Protein AF-A0A5S9M6J1-F1 (afdb_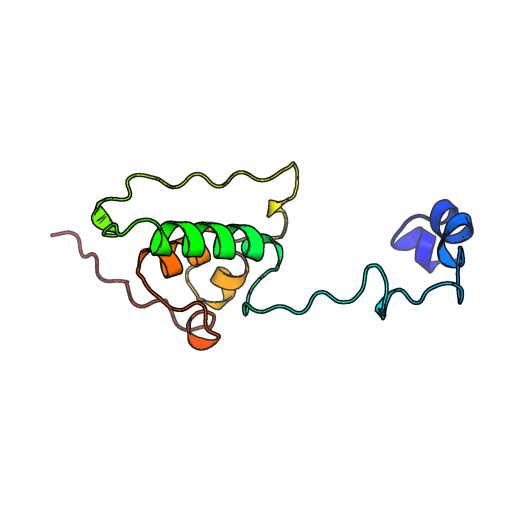monomer_lite)

Organism: Bacillus safensis (NCBI:txid561879)

Sequence (125 aa):
MVFFSLYGDLELAESRLLEGYGSTWRIVSPGLWFKVYPFCSAAHHAADAIQSLTKERAFLPEQVKQIDVIFPPGGDAALIEQTPLTGEEGRFSVEYVIALAVFGQTLTLDAFTKKKPFHQTCGHG

InterPro domains:
  IPR005656 MmgE/PrpD [PTHR16943] (9-115)
  IPR036148 MmgE/PrpD superfamily [SSF103378] (10-114)
  IPR042183 MmgE/PrpD superfamily, domain 1 [G3DSA:1.10.4100.10] (7-36)
  IPR042188 MmgE/PrpD superfamily, domain 2 [G3DSA:3.30.1330.120] (37-115)
  IPR045337 MmgE/PrpD, C-terminal [PF19305] (37-116)

Structure (mmCIF, N/CA/C/O backbone):
data_AF-A0A5S9M6J1-F1
#
_entry.id   AF-A0A5S9M6J1-F1
#
loop_
_atom_site.group_PDB
_atom_site.id
_atom_site.type_symbol
_atom_site.label_atom_id
_atom_site.label_alt_id
_atom_site.label_comp_id
_atom_site.label_asym_id
_atom_site.label_entity_id
_atom_site.label_seq_id
_atom_site.pdbx_PDB_ins_code
_atom_site.Cartn_x
_atom_site.Cartn_y
_atom_site.Cartn_z
_atom_site.occupancy
_atom_site.B_iso_or_equiv
_atom_site.auth_seq_id
_atom_site.auth_comp_id
_atom_site.auth_asym_id
_atom_site.auth_atom_id
_atom_site.pdbx_PDB_model_num
ATOM 1 N N . MET A 1 1 ? 29.511 4.102 -18.677 1.00 59.38 1 MET A N 1
ATOM 2 C CA . MET A 1 1 ? 28.102 3.961 -18.261 1.00 59.38 1 MET A CA 1
ATOM 3 C C . MET A 1 1 ? 28.105 3.716 -16.753 1.00 59.38 1 MET A C 1
ATOM 5 O O . MET A 1 1 ? 28.514 2.643 -16.359 1.00 59.38 1 MET A O 1
ATOM 9 N N . VAL A 1 2 ? 27.842 4.726 -15.908 1.00 86.69 2 VAL A N 1
ATOM 10 C CA . VAL A 1 2 ? 28.118 4.634 -14.444 1.00 86.69 2 VAL A CA 1
ATOM 11 C C . VAL A 1 2 ? 26.851 4.420 -13.607 1.00 86.69 2 VAL A C 1
ATOM 13 O O . VAL A 1 2 ? 26.903 3.779 -12.566 1.00 86.69 2 VAL A O 1
ATOM 16 N N . PHE A 1 3 ? 25.699 4.916 -14.066 1.00 96.06 3 PHE A N 1
ATOM 17 C CA . PHE A 1 3 ? 24.460 4.904 -13.282 1.00 96.06 3 PHE A CA 1
ATOM 18 C C . PHE A 1 3 ? 23.965 3.488 -12.947 1.00 96.06 3 PHE A C 1
ATOM 20 O O . PHE A 1 3 ? 23.773 3.173 -11.775 1.00 96.06 3 PHE A O 1
ATOM 27 N N . PHE A 1 4 ? 23.802 2.626 -13.957 1.00 96.25 4 PHE A N 1
ATOM 28 C CA . PHE A 1 4 ? 23.283 1.271 -13.746 1.00 96.25 4 PHE A CA 1
ATOM 29 C C . PHE A 1 4 ? 24.243 0.388 -12.953 1.00 96.25 4 PHE A C 1
ATOM 31 O O . PHE A 1 4 ? 23.784 -0.400 -12.144 1.00 96.25 4 PHE A O 1
ATOM 38 N N . SER A 1 5 ? 25.557 0.576 -13.091 1.00 94.00 5 SER A N 1
ATOM 39 C CA . SER A 1 5 ? 26.540 -0.136 -12.264 1.00 94.00 5 SER A CA 1
ATOM 40 C C . SER A 1 5 ? 26.511 0.281 -10.791 1.00 94.00 5 SER A C 1
ATOM 42 O O . SER A 1 5 ? 26.930 -0.492 -9.940 1.00 94.00 5 SER A O 1
ATOM 44 N N . LEU A 1 6 ? 26.062 1.503 -10.486 1.00 96.31 6 LEU A N 1
ATOM 45 C CA . LEU A 1 6 ? 26.021 2.029 -9.120 1.00 96.31 6 LEU A CA 1
ATOM 46 C C . LEU A 1 6 ? 24.696 1.721 -8.404 1.00 96.31 6 LEU A C 1
ATOM 48 O O . LEU A 1 6 ? 24.705 1.451 -7.207 1.00 96.31 6 LEU A O 1
ATOM 52 N N . TYR A 1 7 ? 23.569 1.783 -9.118 1.00 96.56 7 TYR A N 1
ATOM 53 C CA . TYR A 1 7 ? 22.222 1.681 -8.536 1.00 96.56 7 TYR A CA 1
ATOM 54 C C . TYR A 1 7 ? 21.428 0.442 -8.979 1.00 96.56 7 TYR A C 1
ATOM 56 O O . TYR A 1 7 ? 20.266 0.305 -8.601 1.00 96.56 7 TYR A O 1
ATOM 64 N N . GLY A 1 8 ? 22.005 -0.446 -9.791 1.00 94.94 8 GLY A N 1
ATOM 65 C CA . GLY A 1 8 ? 21.289 -1.605 -10.314 1.00 94.94 8 GLY A CA 1
ATOM 66 C C . GLY A 1 8 ? 22.192 -2.630 -10.990 1.00 94.94 8 GLY A C 1
ATOM 67 O O . GLY A 1 8 ? 23.277 -2.939 -10.504 1.00 94.94 8 GLY A O 1
ATOM 68 N N . ASP A 1 9 ? 21.705 -3.162 -12.108 1.00 96.38 9 ASP A N 1
ATOM 69 C CA . ASP A 1 9 ? 22.363 -4.199 -12.897 1.00 96.38 9 ASP A CA 1
ATOM 70 C C . ASP A 1 9 ? 22.643 -3.662 -14.308 1.00 96.38 9 ASP A C 1
ATOM 72 O O . ASP A 1 9 ? 21.720 -3.336 -15.064 1.00 96.38 9 ASP A O 1
ATOM 76 N N . LEU A 1 10 ? 23.930 -3.517 -14.636 1.00 95.69 10 LEU A N 1
ATOM 77 C CA . LEU A 1 10 ? 24.382 -2.983 -15.919 1.00 95.69 10 LEU A CA 1
ATOM 78 C C . LEU A 1 10 ? 24.006 -3.907 -17.084 1.00 95.69 10 LEU A C 1
ATOM 80 O O . LEU A 1 10 ? 23.495 -3.427 -18.095 1.00 95.69 10 LEU A O 1
ATOM 84 N N . GLU A 1 11 ? 24.230 -5.211 -16.931 1.00 95.44 11 GLU A N 1
ATOM 85 C CA . GLU A 1 11 ? 24.010 -6.203 -17.988 1.00 95.44 11 GLU A CA 1
ATOM 86 C C . GLU A 1 11 ? 22.512 -6.342 -18.300 1.00 95.44 11 GLU A C 1
ATOM 88 O O . GLU A 1 11 ? 22.091 -6.423 -19.463 1.00 95.44 11 GLU A O 1
ATOM 93 N N . LEU A 1 12 ? 21.669 -6.291 -17.265 1.00 96.06 12 LEU A N 1
ATOM 94 C CA . LEU A 1 12 ? 20.220 -6.315 -17.441 1.00 96.06 12 LEU A CA 1
ATOM 95 C C . LEU A 1 12 ? 19.704 -5.041 -18.124 1.00 96.06 12 LEU A C 1
ATOM 97 O O . LEU A 1 12 ? 18.847 -5.118 -19.006 1.00 96.06 12 LEU A O 1
ATOM 101 N N . ALA A 1 13 ? 20.222 -3.869 -17.745 1.00 95.88 13 ALA A N 1
ATOM 102 C CA . ALA A 1 13 ? 19.823 -2.606 -18.361 1.00 95.88 13 ALA A CA 1
ATOM 103 C C . ALA A 1 13 ? 20.176 -2.571 -19.856 1.00 95.88 13 ALA A C 1
ATOM 105 O O . ALA A 1 13 ? 19.332 -2.200 -20.672 1.00 95.88 13 ALA A O 1
ATOM 106 N N . GLU A 1 14 ? 21.383 -3.007 -20.223 1.00 95.06 14 GLU A N 1
ATOM 107 C CA . GLU A 1 14 ? 21.824 -3.075 -21.622 1.00 95.06 14 GLU A CA 1
ATOM 108 C C . GLU A 1 14 ? 20.932 -3.984 -22.475 1.00 95.06 14 GLU A C 1
ATOM 110 O O . GLU A 1 14 ? 20.623 -3.646 -23.617 1.00 95.06 14 GLU A O 1
ATOM 115 N N . SER A 1 15 ? 20.469 -5.104 -21.916 1.00 95.56 15 SER A N 1
ATOM 116 C CA . SER A 1 15 ? 19.671 -6.088 -22.655 1.00 95.56 15 SER A CA 1
ATOM 117 C C . SER A 1 15 ? 18.164 -5.808 -22.678 1.00 95.56 15 SER A C 1
ATOM 119 O O . SER A 1 15 ? 17.494 -6.214 -23.628 1.00 95.56 15 SER A O 1
ATOM 121 N N . ARG A 1 16 ? 17.604 -5.131 -21.665 1.00 95.75 16 ARG A N 1
ATOM 122 C CA . ARG A 1 16 ? 16.141 -5.030 -21.475 1.00 95.75 16 ARG A CA 1
ATOM 123 C C . ARG A 1 16 ? 15.566 -3.623 -21.541 1.00 95.75 16 ARG A C 1
ATOM 125 O O . ARG A 1 16 ? 14.378 -3.480 -21.817 1.00 95.75 16 ARG A O 1
ATOM 132 N N . LEU A 1 17 ? 16.354 -2.576 -21.291 1.00 95.50 17 LEU A N 1
ATOM 133 C CA . LEU A 1 17 ? 15.803 -1.236 -21.040 1.00 95.50 17 LEU A CA 1
ATOM 134 C C . LEU A 1 17 ? 14.986 -0.676 -22.215 1.00 95.50 17 LEU A C 1
ATOM 136 O O . LEU A 1 17 ? 13.967 -0.023 -22.002 1.00 95.50 17 LEU A O 1
ATOM 140 N N . LEU A 1 18 ? 15.435 -0.927 -23.446 1.00 95.75 18 LEU A N 1
ATOM 141 C CA . LEU A 1 18 ? 14.776 -0.461 -24.671 1.00 95.75 18 LEU A CA 1
ATOM 142 C C . LEU A 1 18 ? 13.937 -1.552 -25.353 1.00 95.75 18 LEU A C 1
ATOM 144 O O . LEU A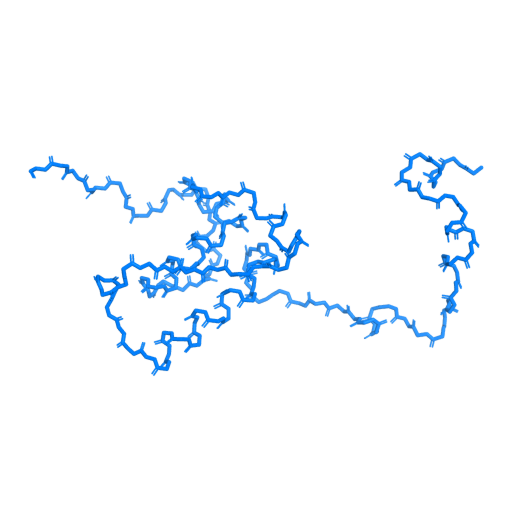 1 18 ? 13.368 -1.316 -26.421 1.00 95.75 18 LEU A O 1
ATOM 148 N N . GLU A 1 19 ? 13.839 -2.739 -24.751 1.00 95.38 19 GLU A N 1
ATOM 149 C CA . GLU A 1 19 ? 13.051 -3.841 -25.295 1.00 95.38 19 GLU A CA 1
ATOM 150 C C . GLU A 1 19 ? 11.569 -3.438 -25.380 1.00 95.38 19 GLU A C 1
ATOM 152 O O . GLU A 1 19 ? 10.938 -3.068 -24.388 1.00 95.38 19 GLU A O 1
ATOM 157 N N . GLY A 1 20 ? 11.004 -3.485 -26.591 1.00 93.88 20 GLY A N 1
ATOM 158 C CA . GLY A 1 20 ? 9.607 -3.115 -26.834 1.00 93.88 20 GLY A CA 1
ATOM 159 C C . GLY A 1 20 ? 9.308 -1.614 -26.729 1.00 93.88 20 GLY A C 1
ATOM 160 O O . GLY A 1 20 ? 8.142 -1.233 -26.618 1.00 93.88 20 GLY A O 1
ATOM 161 N N . TYR A 1 21 ? 10.320 -0.740 -26.772 1.00 96.06 21 TYR A N 1
ATOM 162 C CA . TYR A 1 21 ? 10.086 0.704 -26.793 1.00 96.06 21 TYR A CA 1
ATOM 163 C C . TYR A 1 21 ? 9.209 1.109 -27.989 1.00 96.06 21 TYR A C 1
ATOM 165 O O . TYR A 1 21 ? 9.475 0.744 -29.133 1.00 96.06 21 TYR A O 1
ATOM 173 N N . GLY A 1 22 ? 8.140 1.860 -27.716 1.00 94.94 22 GLY A N 1
ATOM 174 C CA . GLY A 1 22 ? 7.194 2.335 -28.727 1.00 94.94 22 GLY A CA 1
ATOM 175 C C . GLY A 1 22 ? 6.155 1.312 -29.211 1.00 94.94 22 GLY A C 1
ATOM 176 O O . GLY A 1 22 ? 5.251 1.710 -29.940 1.00 94.94 22 GLY A O 1
ATOM 177 N N . SER A 1 23 ? 6.214 0.035 -28.801 1.00 95.75 23 SER A N 1
ATOM 178 C CA . SER A 1 23 ? 5.208 -0.969 -29.201 1.00 95.75 23 SER A CA 1
ATOM 179 C C . SER A 1 23 ? 3.939 -0.904 -28.345 1.00 95.75 23 SER A C 1
ATOM 181 O O . SER A 1 23 ? 2.824 -0.922 -28.859 1.00 95.75 23 SER A O 1
ATOM 183 N N . THR A 1 24 ? 4.087 -0.805 -27.024 1.00 95.31 24 THR A N 1
ATOM 184 C CA . THR A 1 24 ? 3.001 -0.532 -26.076 1.00 95.31 24 THR A CA 1
ATOM 185 C C . THR A 1 24 ? 3.540 0.332 -24.949 1.00 95.31 24 THR A C 1
ATOM 187 O O . THR A 1 24 ? 4.507 -0.020 -24.274 1.00 95.31 24 THR A O 1
ATOM 190 N N . TRP A 1 25 ? 2.909 1.483 -24.732 1.00 96.88 25 TRP A N 1
ATOM 191 C CA . TRP A 1 25 ? 3.329 2.402 -23.683 1.00 96.88 25 TRP A CA 1
ATOM 192 C C . TRP A 1 25 ? 3.009 1.829 -22.304 1.00 96.88 25 TRP A C 1
ATOM 194 O O . TRP A 1 25 ? 1.875 1.429 -22.041 1.00 96.88 25 TRP A O 1
ATOM 204 N N . ARG A 1 26 ? 3.986 1.851 -21.388 1.00 95.94 26 ARG A N 1
ATOM 205 C CA . ARG A 1 26 ? 3.816 1.321 -20.022 1.00 95.94 26 ARG A CA 1
ATOM 206 C C . ARG A 1 26 ? 2.721 2.024 -19.217 1.00 95.94 26 ARG A C 1
ATOM 208 O O . ARG A 1 26 ? 2.127 1.399 -18.346 1.00 95.94 26 ARG A O 1
ATOM 215 N N . ILE A 1 27 ? 2.406 3.277 -19.563 1.00 97.00 27 ILE A N 1
ATOM 216 C CA . ILE A 1 27 ? 1.262 4.021 -19.011 1.00 97.00 27 ILE A CA 1
ATOM 217 C C . ILE A 1 27 ? -0.095 3.385 -19.363 1.00 97.00 27 ILE A C 1
ATOM 219 O O . ILE A 1 27 ? -1.065 3.597 -18.644 1.00 97.00 27 ILE A O 1
ATOM 223 N N . VAL A 1 28 ? -0.158 2.594 -20.441 1.00 96.75 28 VAL A N 1
ATOM 224 C CA . VAL A 1 28 ? -1.346 1.841 -20.872 1.00 96.75 28 VAL A CA 1
ATOM 225 C C . VAL A 1 28 ? -1.297 0.401 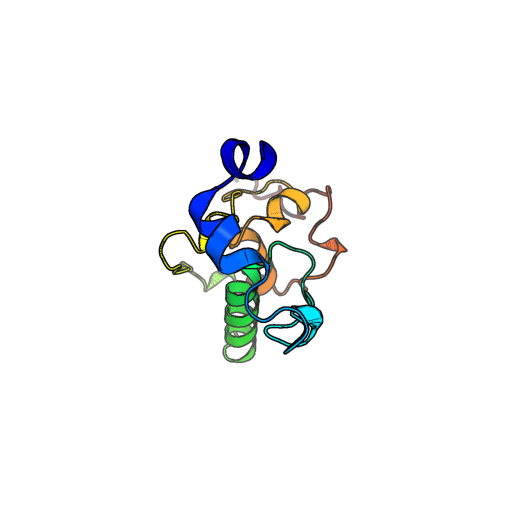-20.359 1.00 96.75 28 VAL A C 1
ATOM 227 O O . VAL A 1 28 ? -2.271 -0.060 -19.779 1.00 96.75 28 VAL A O 1
ATOM 230 N N . SER A 1 29 ? -0.177 -0.310 -20.550 1.00 95.56 29 SER A N 1
ATOM 231 C CA . SER A 1 29 ? -0.008 -1.697 -20.084 1.00 95.56 29 SER A CA 1
ATOM 232 C C . SER A 1 29 ? 1.402 -1.933 -19.511 1.00 95.56 29 SER A C 1
ATOM 234 O O . SER A 1 29 ? 2.387 -1.730 -20.228 1.00 95.56 29 SER A O 1
ATOM 236 N N . PRO A 1 30 ? 1.553 -2.342 -18.233 1.00 95.94 30 PRO A N 1
ATOM 237 C CA . PRO A 1 30 ? 0.498 -2.776 -17.304 1.00 95.94 30 PRO A CA 1
ATOM 238 C C . PRO A 1 30 ? -0.397 -1.638 -16.791 1.00 95.94 30 PRO A C 1
ATOM 240 O O . PRO A 1 30 ? -1.425 -1.905 -16.178 1.00 95.94 30 PRO A O 1
ATOM 243 N N . GLY A 1 31 ? -0.041 -0.388 -17.085 1.00 97.25 31 GLY A N 1
ATOM 244 C CA . GLY A 1 31 ? -0.869 0.766 -16.787 1.00 97.25 31 GLY A CA 1
ATOM 245 C C . GLY A 1 31 ? -0.577 1.394 -15.431 1.00 97.25 31 GLY A C 1
ATOM 246 O O . GLY A 1 31 ? 0.261 0.932 -14.654 1.00 97.25 31 GLY A O 1
ATOM 247 N N . LEU A 1 32 ? -1.269 2.499 -15.168 1.00 98.06 32 LEU A N 1
ATOM 248 C CA . LEU A 1 32 ? -1.247 3.168 -13.872 1.00 98.06 32 LEU A CA 1
ATOM 249 C C . LEU A 1 32 ? -2.219 2.483 -12.912 1.00 98.06 32 LEU A C 1
ATOM 251 O O . LEU A 1 32 ? -3.362 2.204 -13.269 1.00 98.06 32 LEU A O 1
ATOM 255 N N . TRP A 1 33 ? -1.794 2.303 -11.665 1.00 97.75 33 TRP A N 1
ATOM 256 C CA . TRP A 1 33 ? -2.694 1.932 -10.581 1.00 97.75 33 TRP A CA 1
ATOM 257 C C . TRP A 1 33 ? -3.082 3.176 -9.777 1.00 97.75 33 TRP A C 1
ATOM 259 O O . TRP A 1 33 ? -2.268 3.748 -9.049 1.00 97.75 33 TRP A O 1
ATOM 269 N N . PHE A 1 34 ? -4.333 3.613 -9.921 1.00 97.75 34 PHE A N 1
ATOM 270 C CA . PHE A 1 34 ? -4.865 4.754 -9.180 1.00 97.75 34 PHE A CA 1
ATOM 271 C C . PHE A 1 34 ? -5.277 4.334 -7.767 1.00 97.75 34 PHE A C 1
ATOM 273 O O . PHE A 1 34 ? -6.158 3.495 -7.586 1.00 97.75 34 PHE A O 1
ATOM 280 N N . LYS A 1 35 ? -4.639 4.931 -6.756 1.00 97.50 35 LYS A N 1
ATOM 281 C CA . LYS A 1 35 ? -4.947 4.660 -5.350 1.00 97.50 35 LYS A CA 1
ATOM 282 C C . LYS A 1 35 ? -6.306 5.242 -4.969 1.00 97.50 35 LYS A C 1
ATOM 284 O O . LYS A 1 35 ? -6.517 6.443 -5.104 1.00 97.50 35 LYS A O 1
ATOM 289 N N . VAL A 1 36 ? -7.174 4.401 -4.414 1.00 96.88 36 VAL A N 1
ATOM 290 C CA . VAL A 1 36 ? -8.449 4.827 -3.808 1.00 96.88 36 VAL A CA 1
ATOM 291 C C . VAL A 1 36 ? -8.313 5.139 -2.315 1.00 96.88 36 VAL A C 1
ATOM 293 O O . VAL A 1 36 ? -9.124 5.880 -1.768 1.00 96.88 36 VAL A O 1
ATOM 296 N N . TYR A 1 37 ? -7.259 4.625 -1.671 1.00 98.06 37 TYR A N 1
ATOM 297 C CA . TYR A 1 37 ? -6.965 4.852 -0.258 1.00 98.06 37 TYR A CA 1
ATOM 298 C C . TYR A 1 37 ? -5.723 5.731 -0.037 1.00 98.06 37 TYR A C 1
ATOM 300 O O . TYR A 1 37 ? -4.734 5.588 -0.768 1.00 98.06 37 TYR A O 1
ATOM 308 N N . PRO A 1 38 ? -5.703 6.582 1.008 1.00 97.56 38 PRO A N 1
ATOM 309 C CA . PRO A 1 38 ? -4.625 7.541 1.273 1.00 97.56 38 PRO A CA 1
ATOM 310 C C . PRO A 1 38 ? -3.406 6.953 2.021 1.00 97.56 38 PRO A C 1
ATOM 312 O O . PRO A 1 38 ? -2.760 7.649 2.804 1.00 97.56 38 PRO A O 1
ATOM 315 N N . PHE A 1 39 ? -3.064 5.685 1.778 1.00 98.38 39 PHE A N 1
ATOM 316 C CA . PHE A 1 39 ? -1.969 4.971 2.452 1.00 98.38 39 PHE A CA 1
ATOM 317 C C . PHE A 1 39 ? -1.161 4.057 1.506 1.00 98.38 39 PHE A C 1
ATOM 319 O O . PHE A 1 39 ? -1.352 4.055 0.278 1.00 98.38 39 PHE A O 1
ATOM 326 N N . CYS A 1 40 ? -0.177 3.335 2.053 1.00 98.00 40 CYS A N 1
ATOM 327 C CA . CYS A 1 40 ? 0.703 2.428 1.318 1.00 98.00 40 CYS A CA 1
ATOM 328 C C . CYS A 1 40 ? -0.104 1.383 0.531 1.00 98.00 40 CYS A C 1
ATOM 330 O O . CYS A 1 40 ? -1.025 0.764 1.056 1.00 98.00 40 CYS A O 1
ATOM 332 N N . SER A 1 41 ? 0.248 1.175 -0.741 1.00 98.00 41 SER A N 1
ATOM 333 C CA . SER A 1 41 ? -0.454 0.234 -1.626 1.00 98.00 41 SER A CA 1
ATOM 334 C C . SER A 1 41 ? -0.392 -1.210 -1.133 1.00 98.00 41 SER A C 1
ATOM 336 O O . SER A 1 41 ? -1.317 -1.969 -1.398 1.00 98.00 41 SER A O 1
ATOM 338 N N . ALA A 1 42 ? 0.645 -1.577 -0.375 1.00 97.94 42 ALA A N 1
ATOM 339 C CA . ALA A 1 42 ? 0.772 -2.910 0.213 1.00 97.94 42 ALA A CA 1
ATOM 340 C C . ALA A 1 42 ? -0.391 -3.256 1.167 1.00 97.94 42 ALA A C 1
ATOM 342 O O . ALA A 1 42 ? -0.759 -4.419 1.288 1.00 97.94 42 ALA A O 1
ATOM 343 N N . ALA A 1 43 ? -1.034 -2.253 1.780 1.00 98.50 43 ALA A N 1
ATOM 344 C CA . ALA A 1 43 ? -2.194 -2.455 2.650 1.00 98.50 43 ALA A CA 1
ATOM 345 C C . ALA A 1 43 ? -3.544 -2.431 1.905 1.00 98.50 43 ALA A C 1
ATOM 347 O O . ALA A 1 43 ? -4.577 -2.684 2.522 1.00 98.50 43 ALA A O 1
ATOM 348 N N . HIS A 1 44 ? -3.586 -2.131 0.597 1.00 98.44 44 HIS A N 1
ATOM 349 C CA . HIS A 1 44 ? -4.859 -1.986 -0.135 1.00 98.44 44 HIS A CA 1
ATOM 350 C C . HIS A 1 44 ? -5.632 -3.303 -0.197 1.00 98.44 44 HIS A C 1
ATOM 352 O O . HIS A 1 44 ? -6.837 -3.310 0.025 1.00 98.44 44 HIS A O 1
ATOM 358 N N . HIS A 1 45 ? -4.942 -4.426 -0.406 1.00 98.12 45 HIS A N 1
ATOM 359 C CA . HIS A 1 45 ? -5.584 -5.743 -0.452 1.00 98.12 45 HIS A CA 1
ATOM 360 C C . HIS A 1 45 ? -6.227 -6.113 0.890 1.00 98.12 45 HIS A C 1
ATOM 362 O O . HIS A 1 45 ? -7.354 -6.601 0.925 1.00 98.12 45 HIS A O 1
ATOM 368 N N . ALA A 1 46 ? -5.544 -5.819 2.000 1.00 98.38 46 ALA A N 1
ATOM 369 C CA . ALA A 1 46 ? -6.088 -6.022 3.337 1.00 98.38 46 ALA A CA 1
ATOM 370 C C . ALA A 1 46 ? -7.281 -5.091 3.616 1.00 98.38 46 ALA A C 1
ATOM 372 O O . ALA A 1 46 ? -8.282 -5.542 4.169 1.00 98.38 46 ALA A O 1
ATOM 373 N N . ALA A 1 47 ? -7.205 -3.825 3.186 1.00 98.25 47 ALA A N 1
ATOM 374 C CA . ALA A 1 47 ? -8.289 -2.852 3.314 1.00 98.25 47 ALA A CA 1
ATOM 375 C C . ALA A 1 47 ? -9.560 -3.277 2.561 1.00 98.25 47 ALA A C 1
ATOM 377 O O . ALA A 1 47 ? -10.664 -3.146 3.092 1.00 98.25 47 ALA A O 1
ATOM 378 N N . ASP A 1 48 ? -9.412 -3.794 1.340 1.00 97.88 48 ASP A N 1
ATOM 379 C CA . ASP A 1 48 ? -10.528 -4.312 0.545 1.00 97.88 48 ASP A CA 1
ATOM 380 C C . ASP A 1 48 ? -11.124 -5.572 1.183 1.00 97.88 48 ASP A C 1
ATOM 382 O O . ASP A 1 48 ? -12.347 -5.697 1.297 1.00 97.88 48 ASP A O 1
ATOM 386 N N . ALA A 1 49 ? -10.269 -6.487 1.653 1.00 97.75 49 ALA A N 1
ATOM 387 C CA . ALA A 1 49 ? -10.695 -7.728 2.292 1.00 97.75 49 ALA A CA 1
ATOM 388 C C . ALA A 1 49 ? -11.491 -7.467 3.579 1.00 97.75 49 ALA A C 1
ATOM 390 O O . ALA A 1 49 ? -12.604 -7.975 3.719 1.00 97.75 49 ALA A O 1
ATOM 391 N N . ILE A 1 50 ? -10.977 -6.637 4.497 1.00 96.75 50 ILE A N 1
ATOM 392 C CA . ILE A 1 50 ? -11.672 -6.357 5.761 1.00 96.75 50 ILE A CA 1
ATOM 393 C C . ILE A 1 50 ? -12.982 -5.598 5.537 1.00 96.75 50 ILE A C 1
ATOM 395 O O . ILE A 1 50 ? -13.978 -5.924 6.172 1.00 96.75 50 ILE A O 1
ATOM 399 N N . GLN A 1 51 ? -13.025 -4.646 4.597 1.00 95.00 51 GLN A N 1
ATOM 400 C CA . GLN A 1 51 ? -14.266 -3.940 4.262 1.00 95.00 51 GLN A CA 1
ATOM 401 C C . GLN A 1 51 ? -15.307 -4.856 3.619 1.00 95.00 51 GLN A C 1
ATOM 403 O O . GLN A 1 51 ? -16.503 -4.646 3.803 1.00 95.00 51 GLN A O 1
ATOM 408 N N . SER A 1 52 ? -14.877 -5.855 2.847 1.00 95.44 52 SER A N 1
ATOM 409 C CA . SER A 1 52 ? -15.790 -6.861 2.299 1.00 95.44 52 SER A CA 1
ATOM 410 C C . SER A 1 52 ? -16.346 -7.737 3.423 1.00 95.44 52 SER A C 1
ATOM 412 O O . SER A 1 52 ? -17.559 -7.899 3.534 1.00 95.44 52 SER A O 1
ATOM 414 N N . LEU A 1 53 ? -15.483 -8.192 4.339 1.00 94.44 53 LEU A N 1
ATOM 415 C CA . LEU A 1 53 ? -15.884 -8.996 5.495 1.00 94.44 53 LEU A CA 1
ATOM 416 C C . LEU A 1 53 ? -16.852 -8.262 6.431 1.00 94.44 53 LEU A C 1
ATOM 418 O O . LEU A 1 53 ? -17.843 -8.860 6.844 1.00 94.44 53 LEU A O 1
ATOM 422 N N . THR A 1 54 ? -16.609 -6.987 6.750 1.00 91.19 54 THR A N 1
ATOM 423 C CA . THR A 1 54 ? -17.497 -6.198 7.628 1.00 91.19 54 THR A CA 1
ATOM 424 C C . THR A 1 54 ? -18.840 -5.874 6.975 1.00 91.19 54 THR A C 1
ATOM 426 O O . THR A 1 54 ? -19.837 -5.709 7.675 1.00 91.19 54 THR A O 1
ATOM 429 N N . LYS A 1 55 ? -18.904 -5.813 5.638 1.00 90.06 55 LYS A N 1
ATOM 430 C CA . LYS A 1 55 ? -20.168 -5.673 4.894 1.00 90.06 55 LYS A CA 1
ATOM 431 C C . LYS A 1 55 ? -20.964 -6.974 4.852 1.00 90.06 55 LYS A C 1
ATOM 433 O O . LYS A 1 55 ? -22.182 -6.944 4.988 1.00 90.06 55 LYS A O 1
ATOM 438 N N . GLU A 1 56 ? -20.293 -8.103 4.642 1.00 92.44 56 GLU A N 1
ATOM 439 C CA . GLU A 1 56 ? -20.935 -9.421 4.555 1.00 92.44 56 GLU A CA 1
ATOM 440 C C . GLU A 1 56 ? -21.362 -9.960 5.922 1.00 92.44 56 GLU A C 1
ATOM 442 O O . GLU A 1 56 ? -22.336 -10.708 6.027 1.00 92.44 56 GLU A O 1
ATOM 447 N N . ARG A 1 57 ? -20.621 -9.605 6.974 1.00 87.38 57 ARG A N 1
ATOM 448 C CA . ARG A 1 57 ? -20.836 -10.088 8.335 1.00 87.38 57 ARG A CA 1
ATOM 449 C C . ARG A 1 57 ? -20.880 -8.904 9.283 1.00 87.38 57 ARG A C 1
ATOM 451 O O . ARG A 1 57 ? -19.858 -8.290 9.569 1.00 87.38 57 ARG A O 1
ATOM 458 N N . ALA A 1 58 ? -22.061 -8.637 9.824 1.00 81.50 58 ALA A N 1
ATOM 459 C CA . ALA A 1 58 ? -22.183 -7.719 10.941 1.00 81.50 58 ALA A CA 1
ATOM 460 C C . ALA A 1 58 ? -21.597 -8.382 12.194 1.00 81.50 58 ALA A C 1
ATOM 462 O O . ALA A 1 58 ? -22.117 -9.390 12.676 1.00 81.50 58 ALA A O 1
ATOM 463 N N . PHE A 1 59 ? -20.516 -7.814 12.712 1.00 87.75 59 PHE A N 1
ATOM 464 C CA . PHE A 1 59 ? -19.970 -8.142 14.021 1.00 87.75 59 PHE A CA 1
ATOM 465 C C . PHE A 1 59 ? -19.610 -6.853 14.747 1.00 87.75 59 PHE A C 1
ATOM 467 O O . PHE A 1 59 ? -19.305 -5.832 14.129 1.00 87.75 59 PHE A O 1
ATOM 474 N N . LEU A 1 60 ? -19.670 -6.907 16.071 1.00 89.44 60 LEU A N 1
ATOM 475 C CA . LEU A 1 60 ? -19.172 -5.839 16.920 1.00 89.44 60 LEU A CA 1
ATOM 476 C C . LEU A 1 60 ? -17.652 -6.000 17.090 1.00 89.44 60 LEU A C 1
ATOM 478 O O . LEU A 1 60 ? -17.185 -7.143 17.173 1.00 89.44 60 LEU A O 1
ATOM 482 N N . PRO A 1 61 ? -16.870 -4.907 17.166 1.00 91.06 61 PRO A N 1
ATOM 483 C CA . PRO A 1 61 ? -15.422 -4.977 17.373 1.00 91.06 61 PRO A CA 1
ATOM 484 C C . PRO A 1 61 ? -15.015 -5.878 18.547 1.00 91.06 61 PRO A C 1
ATOM 486 O O . PRO A 1 61 ? -14.038 -6.614 18.453 1.00 91.06 61 PRO A O 1
ATOM 489 N N . GLU A 1 62 ? -15.805 -5.897 19.622 1.00 92.88 62 GLU A N 1
ATOM 490 C CA . GLU A 1 62 ? -15.549 -6.678 20.839 1.00 92.88 62 GLU A CA 1
ATOM 491 C C . GLU A 1 62 ? -15.659 -8.196 20.620 1.00 92.88 62 GLU A C 1
ATOM 493 O O . GLU A 1 62 ? -15.196 -8.983 21.445 1.00 92.88 62 GLU A O 1
ATOM 498 N N . GLN A 1 63 ? -16.269 -8.630 19.514 1.00 93.31 63 GLN A N 1
ATOM 499 C CA . GLN A 1 63 ? -16.361 -10.041 19.130 1.00 93.31 63 GLN A CA 1
ATOM 500 C C . GLN A 1 63 ? -15.115 -10.520 18.372 1.00 93.31 63 GLN A C 1
ATOM 502 O O . GLN A 1 63 ? -14.927 -11.727 18.191 1.00 93.31 63 GLN A O 1
ATOM 507 N N . VAL A 1 64 ? -14.257 -9.599 17.924 1.00 93.94 64 VAL A N 1
ATOM 508 C CA . VAL A 1 64 ? -13.027 -9.928 17.207 1.00 93.94 64 VAL A CA 1
ATOM 509 C C . VAL A 1 64 ? -11.944 -10.299 18.212 1.00 93.94 64 VAL A C 1
ATOM 511 O O . VAL A 1 64 ? -11.374 -9.448 18.886 1.00 93.94 64 VAL A O 1
ATOM 514 N N . LYS A 1 65 ? -11.628 -11.594 18.294 1.00 96.12 65 LYS A N 1
ATOM 515 C CA . LYS A 1 65 ? -10.550 -12.086 19.163 1.00 96.12 65 LYS A CA 1
ATOM 516 C C . LYS A 1 65 ? -9.156 -11.850 18.571 1.00 96.12 65 LYS A C 1
ATOM 518 O O . LYS A 1 65 ? -8.224 -11.554 19.309 1.00 96.12 65 LYS A O 1
ATOM 523 N N . GLN A 1 66 ? -9.007 -12.055 17.264 1.00 96.31 66 GLN A N 1
ATOM 524 C CA . GLN A 1 66 ? -7.736 -11.988 16.543 1.00 96.31 66 GLN A CA 1
ATOM 525 C C . GLN A 1 66 ? -8.004 -11.805 15.047 1.00 96.31 66 GLN A C 1
ATOM 527 O O . GLN A 1 66 ? -9.023 -12.281 14.541 1.00 96.31 66 GLN A O 1
ATOM 532 N N . ILE A 1 67 ? -7.084 -11.134 14.354 1.00 96.81 67 ILE A N 1
ATOM 533 C CA . ILE A 1 67 ? -7.055 -11.034 12.894 1.00 96.81 67 ILE A CA 1
ATOM 534 C C . ILE A 1 67 ? -5.668 -11.461 12.431 1.00 96.81 67 ILE A C 1
ATOM 536 O O . ILE A 1 67 ? -4.674 -10.889 12.869 1.00 96.81 67 ILE A O 1
ATOM 540 N N . ASP A 1 68 ? -5.621 -12.438 11.530 1.00 98.00 68 ASP A N 1
ATOM 541 C CA . ASP A 1 68 ? -4.392 -12.883 10.885 1.00 98.00 68 ASP A CA 1
ATOM 542 C C . ASP A 1 68 ? -4.351 -12.350 9.452 1.00 98.00 68 ASP A C 1
ATOM 544 O O . ASP A 1 68 ? -5.280 -12.566 8.668 1.00 98.00 68 ASP A O 1
ATOM 548 N N . VAL A 1 69 ? -3.270 -11.651 9.103 1.00 98.00 69 VAL A N 1
ATOM 549 C CA . VAL A 1 69 ? -3.034 -11.131 7.751 1.00 98.00 69 VAL A CA 1
ATOM 550 C C . VAL A 1 69 ? -1.873 -11.898 7.139 1.00 98.00 69 VAL A C 1
ATOM 552 O O . VAL A 1 69 ? -0.795 -11.973 7.721 1.00 98.00 69 VAL A O 1
ATOM 555 N N . ILE A 1 70 ? -2.096 -12.489 5.969 1.00 98.00 70 ILE A N 1
ATOM 556 C CA . ILE A 1 70 ? -1.128 -13.378 5.326 1.00 98.00 70 ILE A CA 1
ATOM 557 C C . ILE A 1 70 ? -0.581 -12.688 4.081 1.00 98.00 70 ILE A C 1
ATOM 559 O O . ILE A 1 70 ? -1.334 -12.372 3.159 1.00 98.00 70 ILE A O 1
ATOM 563 N N . PHE A 1 71 ? 0.736 -12.504 4.041 1.00 97.81 71 PHE A N 1
ATOM 564 C CA . PHE A 1 71 ? 1.453 -11.944 2.900 1.00 97.81 71 PHE A CA 1
ATOM 565 C C . PHE A 1 71 ? 2.362 -13.001 2.256 1.00 97.81 71 PHE A C 1
ATOM 567 O O . PHE A 1 71 ? 2.876 -13.882 2.951 1.00 97.81 71 PHE A O 1
ATOM 574 N N . PRO A 1 72 ? 2.601 -12.934 0.933 1.00 97.88 72 PRO A N 1
ATOM 575 C CA . PRO A 1 72 ? 3.720 -13.652 0.329 1.00 97.88 72 PRO A CA 1
ATOM 576 C C . PRO A 1 72 ? 5.057 -13.086 0.849 1.00 97.88 72 PRO A C 1
ATOM 578 O O . PRO A 1 72 ? 5.079 -11.967 1.367 1.00 97.88 72 PRO A O 1
ATOM 581 N N . PRO A 1 73 ? 6.189 -13.797 0.680 1.00 97.81 73 PRO A N 1
ATOM 582 C CA . PRO A 1 73 ? 7.499 -13.293 1.093 1.00 97.81 73 PRO A CA 1
ATOM 583 C C . PRO A 1 73 ? 7.782 -11.881 0.556 1.00 97.81 73 PRO A C 1
ATOM 585 O O . PRO A 1 73 ? 7.782 -11.662 -0.655 1.00 97.81 73 PRO A O 1
ATOM 588 N N . GLY A 1 74 ? 8.002 -10.923 1.463 1.00 96.25 74 GLY A N 1
ATOM 589 C CA . GLY A 1 74 ? 8.261 -9.514 1.141 1.00 96.25 74 GLY A CA 1
ATOM 590 C C . GLY A 1 74 ? 7.031 -8.692 0.731 1.00 96.25 74 GLY A C 1
ATOM 591 O O . GLY A 1 74 ? 7.178 -7.509 0.426 1.00 96.25 74 GLY A O 1
ATOM 592 N N . GLY A 1 75 ? 5.826 -9.274 0.726 1.00 96.81 75 GLY A N 1
ATOM 593 C CA . GLY A 1 75 ? 4.587 -8.582 0.350 1.00 96.81 75 GLY A CA 1
ATOM 594 C C . GLY A 1 75 ? 4.197 -7.442 1.297 1.00 96.81 75 GLY A C 1
ATOM 595 O O . GLY A 1 75 ? 3.523 -6.500 0.886 1.00 96.81 75 GLY A O 1
ATOM 596 N N . ASP A 1 76 ? 4.667 -7.499 2.538 1.00 97.62 76 ASP A N 1
ATOM 597 C CA . ASP A 1 76 ? 4.499 -6.502 3.592 1.00 97.62 76 ASP A CA 1
ATOM 598 C C . ASP A 1 76 ? 5.759 -5.661 3.835 1.00 97.62 76 ASP A C 1
ATOM 600 O O . ASP A 1 76 ? 5.763 -4.830 4.732 1.00 97.62 76 ASP A O 1
ATOM 604 N N . ALA A 1 77 ? 6.818 -5.795 3.028 1.00 98.00 77 ALA A N 1
ATOM 605 C CA . ALA A 1 77 ? 8.094 -5.114 3.285 1.00 98.00 77 ALA A CA 1
ATOM 606 C C . ALA A 1 77 ? 7.981 -3.576 3.354 1.00 98.00 77 ALA A C 1
ATOM 608 O O . ALA A 1 77 ? 8.803 -2.914 3.981 1.00 98.00 77 ALA A O 1
ATOM 609 N N . ALA A 1 78 ? 6.966 -2.999 2.701 1.00 98.06 78 ALA A N 1
ATOM 610 C CA . ALA A 1 78 ? 6.679 -1.567 2.751 1.00 98.06 78 ALA A CA 1
ATOM 611 C C . ALA A 1 78 ? 5.817 -1.147 3.959 1.00 98.06 78 ALA A C 1
ATOM 613 O O . ALA A 1 78 ? 5.600 0.047 4.158 1.00 98.06 78 ALA A O 1
ATOM 614 N N . LEU A 1 79 ? 5.280 -2.095 4.727 1.00 98.25 79 LEU A N 1
ATOM 615 C CA . LEU A 1 79 ? 4.428 -1.873 5.894 1.00 98.25 79 LEU A CA 1
ATOM 616 C C . LEU A 1 79 ? 5.276 -1.923 7.167 1.00 98.25 79 LEU A C 1
ATOM 618 O O . LEU A 1 79 ? 5.275 -2.894 7.914 1.00 98.25 79 LEU A O 1
ATOM 622 N N . ILE A 1 80 ? 6.066 -0.872 7.360 1.00 98.25 80 ILE A N 1
ATOM 623 C CA . ILE A 1 80 ? 7.119 -0.829 8.381 1.00 98.25 80 ILE A CA 1
ATOM 624 C C . ILE A 1 80 ? 6.610 -0.520 9.798 1.00 98.25 80 ILE A C 1
ATOM 626 O O . ILE A 1 80 ? 7.381 -0.628 10.748 1.00 98.25 80 ILE A O 1
ATOM 630 N N . GLU A 1 81 ? 5.340 -0.134 9.954 1.00 98.25 81 GLU A N 1
ATOM 631 C CA . GLU A 1 81 ? 4.771 0.304 11.232 1.00 98.25 81 GLU A CA 1
ATOM 632 C C . GLU A 1 81 ? 3.795 -0.741 11.782 1.00 98.25 81 GLU A C 1
ATOM 634 O O . GLU A 1 81 ? 2.678 -0.866 11.295 1.00 98.25 81 GLU A O 1
ATOM 639 N N . GLN A 1 82 ? 4.177 -1.471 12.832 1.00 96.75 82 GLN A N 1
ATOM 640 C CA . GLN A 1 82 ? 3.286 -2.455 13.478 1.00 96.75 82 GLN A CA 1
ATOM 641 C C . GLN A 1 82 ? 2.426 -1.840 14.591 1.00 96.75 82 GLN A C 1
ATOM 643 O O . GLN A 1 82 ? 1.311 -2.282 14.861 1.00 96.75 82 GLN A O 1
ATOM 648 N N . THR A 1 83 ? 2.944 -0.805 15.257 1.00 96.25 83 THR A N 1
ATOM 649 C CA . THR A 1 83 ? 2.288 -0.137 16.391 1.00 96.25 83 THR A CA 1
ATOM 650 C C . THR A 1 83 ? 2.278 1.383 16.196 1.00 96.25 83 THR A C 1
ATOM 652 O O . THR A 1 83 ? 2.928 2.100 16.964 1.00 96.25 83 THR A O 1
ATOM 655 N N . PRO A 1 84 ? 1.587 1.897 15.161 1.00 96.12 84 PRO A N 1
ATOM 656 C CA . PRO A 1 84 ? 1.603 3.321 14.855 1.00 96.12 84 PRO A CA 1
ATOM 657 C C . PRO A 1 84 ? 0.930 4.138 15.963 1.00 96.12 84 PRO A C 1
ATOM 659 O O . PRO A 1 84 ? -0.139 3.801 16.476 1.00 96.12 84 PRO A O 1
ATOM 662 N N . LEU A 1 85 ? 1.553 5.258 16.306 1.00 94.56 85 LEU A N 1
ATOM 663 C CA . LEU A 1 85 ? 1.095 6.246 17.279 1.00 94.56 85 LEU A CA 1
ATOM 664 C C . LEU A 1 85 ? 0.362 7.417 16.611 1.00 94.56 85 LEU A C 1
ATOM 666 O O . LEU A 1 85 ? -0.356 8.170 17.278 1.00 94.56 85 LEU A O 1
ATOM 670 N N . THR A 1 86 ? 0.547 7.584 15.301 1.00 95.88 86 THR A N 1
ATOM 671 C CA . THR A 1 86 ? -0.081 8.631 14.489 1.00 95.88 86 THR A CA 1
ATOM 672 C C . THR A 1 86 ? -0.736 8.056 13.237 1.00 95.88 86 THR A C 1
ATOM 674 O O . THR A 1 86 ? -0.388 6.973 12.771 1.00 95.88 86 THR A O 1
ATOM 677 N N . GLY A 1 87 ? -1.665 8.806 12.640 1.00 95.69 87 GLY A N 1
ATOM 678 C CA . GLY A 1 87 ? -2.230 8.433 11.344 1.00 95.69 87 GLY A CA 1
ATOM 679 C C . GLY A 1 87 ? -1.208 8.477 10.198 1.00 95.69 87 GLY A C 1
ATOM 680 O O . GLY A 1 87 ? -1.401 7.796 9.196 1.00 95.69 87 GLY A O 1
ATOM 681 N N . GLU A 1 88 ? -0.115 9.243 10.316 1.00 97.00 88 GLU A N 1
ATOM 682 C CA . GLU A 1 88 ? 0.972 9.231 9.322 1.00 97.00 88 GLU A CA 1
ATOM 683 C C . GLU A 1 88 ? 1.739 7.909 9.334 1.00 97.00 88 GLU A C 1
ATOM 685 O O . GLU A 1 88 ? 1.900 7.303 8.277 1.00 97.00 88 GLU A O 1
ATOM 690 N N . GLU A 1 89 ? 2.135 7.431 10.515 1.00 97.94 89 GLU A N 1
ATOM 691 C CA . GLU A 1 89 ? 2.702 6.086 10.695 1.00 97.94 89 GLU A CA 1
ATOM 692 C C . GLU A 1 89 ? 1.683 5.021 10.256 1.00 97.94 89 GLU A C 1
ATOM 694 O O . GLU A 1 89 ? 2.008 4.089 9.524 1.00 97.94 89 GLU A O 1
ATOM 699 N N . GLY A 1 90 ? 0.401 5.240 10.571 1.00 98.06 90 GLY A N 1
ATOM 700 C CA . GLY A 1 90 ? -0.714 4.404 10.128 1.00 98.06 90 GLY A CA 1
ATOM 701 C C . GLY A 1 90 ? -0.804 4.205 8.610 1.00 98.06 90 GLY A C 1
ATOM 702 O O . GLY A 1 90 ? -1.378 3.215 8.159 1.00 98.06 90 GLY A O 1
ATOM 703 N N . ARG A 1 91 ? -0.195 5.077 7.789 1.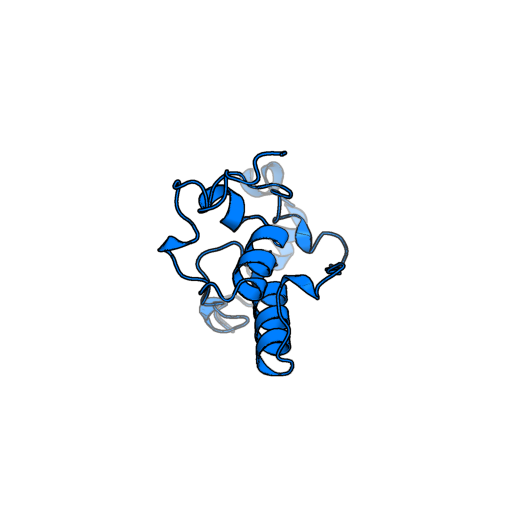00 98.25 91 ARG A N 1
ATOM 704 C CA . ARG A 1 91 ? -0.129 4.883 6.326 1.00 98.25 91 ARG A CA 1
ATOM 705 C C . ARG A 1 91 ? 0.718 3.679 5.919 1.00 98.25 91 ARG A C 1
ATOM 707 O O . ARG A 1 91 ? 0.602 3.237 4.776 1.00 98.25 91 ARG A O 1
ATOM 714 N N . PHE A 1 92 ? 1.556 3.177 6.815 1.00 98.50 92 PHE A N 1
ATOM 715 C CA . PHE A 1 92 ? 2.445 2.040 6.607 1.00 98.50 92 PHE A CA 1
ATOM 716 C C . PHE A 1 92 ? 2.164 0.909 7.610 1.00 98.50 92 PHE A C 1
ATOM 718 O O . PHE A 1 92 ? 3.031 0.074 7.832 1.00 98.50 92 PHE A O 1
ATOM 725 N N . SER A 1 93 ? 0.954 0.866 8.180 1.00 98.62 93 SER A N 1
ATOM 726 C CA . SER A 1 93 ? 0.502 -0.177 9.106 1.00 98.62 93 SER A CA 1
ATOM 727 C C . SER A 1 93 ? -0.764 -0.843 8.588 1.00 98.62 93 SER A C 1
ATOM 729 O O . SER A 1 93 ? -1.794 -0.187 8.399 1.00 98.62 93 SER A O 1
ATOM 731 N N . VAL A 1 94 ? -0.716 -2.157 8.374 1.00 98.69 94 VAL A N 1
ATOM 732 C CA . VAL A 1 94 ? -1.923 -2.917 8.019 1.00 98.69 94 VAL A CA 1
ATOM 733 C C . VAL A 1 94 ? -2.836 -3.101 9.227 1.00 98.69 94 VAL A C 1
ATOM 735 O O . VAL A 1 94 ? -4.056 -3.074 9.080 1.00 98.69 94 VAL A O 1
ATOM 738 N N . GLU A 1 95 ? -2.260 -3.198 10.421 1.00 98.50 95 GLU A N 1
ATOM 739 C CA . GLU A 1 95 ? -2.955 -3.309 11.698 1.00 98.50 95 GLU A CA 1
ATOM 740 C C . GLU A 1 95 ? -3.850 -2.093 11.923 1.00 98.50 95 GLU A C 1
ATOM 742 O O . GLU A 1 95 ? -5.033 -2.242 12.220 1.00 98.50 95 GLU A O 1
ATOM 747 N N . TYR A 1 96 ? -3.319 -0.889 11.702 1.00 98.31 96 TYR A N 1
ATOM 748 C CA . TYR A 1 96 ? -4.080 0.350 11.835 1.00 98.31 96 TYR A CA 1
ATOM 749 C C . TYR A 1 96 ? -5.209 0.456 10.811 1.00 98.31 96 TYR A C 1
ATOM 751 O O . TYR A 1 96 ? -6.339 0.790 11.168 1.00 98.31 96 TYR A O 1
ATOM 759 N N . VAL A 1 97 ? -4.929 0.133 9.544 1.00 98.44 97 VAL A N 1
ATOM 760 C CA . VAL A 1 97 ? -5.935 0.143 8.470 1.00 98.44 97 VAL A CA 1
ATOM 761 C C . VAL A 1 97 ? -7.081 -0.824 8.781 1.00 98.44 97 VAL A C 1
ATOM 763 O O . VAL A 1 97 ? -8.251 -0.456 8.658 1.00 98.44 97 VAL A O 1
ATOM 766 N N . ILE A 1 98 ? -6.759 -2.043 9.217 1.00 98.06 98 ILE A N 1
ATOM 767 C CA . ILE A 1 98 ? -7.750 -3.050 9.602 1.00 98.06 98 ILE A CA 1
ATOM 768 C C . ILE A 1 98 ? -8.523 -2.603 10.840 1.00 98.06 98 ILE A C 1
ATOM 770 O O . ILE A 1 98 ? -9.749 -2.699 10.845 1.00 98.06 98 ILE A O 1
ATOM 774 N N . ALA A 1 99 ? -7.841 -2.084 11.862 1.00 96.81 99 ALA A N 1
ATOM 775 C CA . ALA A 1 99 ? -8.483 -1.605 13.078 1.00 96.81 99 ALA A CA 1
ATOM 776 C C . ALA A 1 99 ? -9.503 -0.504 12.765 1.00 96.81 99 ALA A C 1
ATOM 778 O O . ALA A 1 99 ? -10.650 -0.605 13.191 1.00 96.81 99 ALA A O 1
ATOM 779 N N . LEU A 1 100 ? -9.138 0.497 11.954 1.00 96.31 100 LEU A N 1
ATOM 780 C CA . LEU A 1 100 ? -10.076 1.532 11.514 1.00 96.31 100 LEU A CA 1
ATOM 781 C C . LEU A 1 100 ? -11.336 0.921 10.886 1.00 96.31 100 LEU A C 1
ATOM 783 O O . LEU A 1 100 ? -12.444 1.267 11.292 1.00 96.31 100 LEU A O 1
ATOM 787 N N . ALA A 1 101 ? -11.178 -0.019 9.953 1.00 95.44 101 ALA A N 1
ATOM 788 C CA . ALA A 1 101 ? -12.312 -0.659 9.292 1.00 95.44 101 ALA A CA 1
ATOM 789 C C . ALA A 1 101 ? -13.180 -1.492 10.256 1.00 95.44 101 ALA A C 1
ATOM 791 O O . ALA A 1 101 ? -14.406 -1.437 10.171 1.00 95.44 101 ALA A O 1
ATOM 792 N N . VAL A 1 102 ? -12.566 -2.227 11.190 1.00 95.75 102 VAL A N 1
ATOM 793 C CA . VAL A 1 102 ? -13.269 -3.006 12.226 1.00 95.75 102 VAL A CA 1
ATOM 794 C C . VAL A 1 102 ? -14.085 -2.095 13.142 1.00 95.75 102 VAL A C 1
ATOM 796 O O . VAL A 1 102 ? -15.245 -2.387 13.407 1.00 95.75 102 VAL A O 1
ATOM 799 N N . PHE A 1 103 ? -13.527 -0.957 13.560 1.00 93.81 103 PHE A N 1
ATOM 800 C CA . PHE A 1 103 ? -14.219 0.056 14.369 1.00 93.81 103 PHE A CA 1
ATOM 801 C C . PHE A 1 103 ? -15.170 0.954 13.551 1.00 93.81 103 PHE A C 1
ATOM 803 O O . PHE A 1 103 ? -15.587 2.016 14.022 1.00 93.81 103 PHE A O 1
ATOM 810 N N . GLY A 1 104 ? -15.507 0.560 12.317 1.00 91.25 104 GLY A N 1
ATOM 811 C CA . GLY A 1 104 ? -16.455 1.269 11.455 1.00 91.25 104 GLY A CA 1
ATOM 812 C C . GLY A 1 104 ? -15.979 2.649 10.992 1.00 91.25 104 GLY A C 1
ATOM 813 O O . GLY A 1 104 ? -16.784 3.452 10.519 1.00 91.25 104 GLY A O 1
ATOM 814 N N . GLN A 1 105 ? -14.687 2.952 11.130 1.00 92.69 105 GLN A N 1
ATOM 815 C CA . GLN A 1 105 ? -14.109 4.199 10.650 1.00 92.69 105 GLN A CA 1
ATOM 816 C C . GLN A 1 105 ? -13.950 4.155 9.134 1.00 92.69 105 GLN A C 1
ATOM 818 O O . GLN A 1 105 ? -13.624 3.131 8.531 1.00 92.69 105 GLN A O 1
ATOM 823 N N . THR A 1 106 ? -14.156 5.306 8.503 1.00 91.94 106 THR A N 1
ATOM 824 C CA . THR A 1 106 ? -13.942 5.435 7.062 1.00 91.94 106 THR A CA 1
ATOM 825 C C . THR A 1 106 ? -12.460 5.671 6.788 1.00 91.94 106 THR A C 1
ATOM 827 O O . THR A 1 106 ? -11.817 6.477 7.459 1.00 91.94 106 THR A O 1
ATOM 830 N N . LEU A 1 107 ? -11.919 5.005 5.771 1.00 96.12 107 LEU A N 1
ATOM 831 C CA . LEU A 1 107 ? -10.514 5.109 5.370 1.00 96.12 107 LEU A CA 1
ATOM 832 C C . LEU A 1 107 ? -10.241 6.386 4.548 1.00 96.12 107 LEU A C 1
ATOM 834 O O . LEU A 1 107 ? -9.820 6.327 3.392 1.00 96.12 107 LEU A O 1
ATOM 838 N N . THR A 1 108 ? -10.526 7.552 5.130 1.00 94.94 108 THR A N 1
ATOM 839 C CA . THR A 1 108 ? -10.362 8.872 4.498 1.00 94.94 108 THR A CA 1
ATOM 840 C C . THR A 1 108 ? -9.044 9.539 4.873 1.00 94.94 108 THR A C 1
ATOM 842 O O . THR A 1 108 ? -8.360 9.119 5.80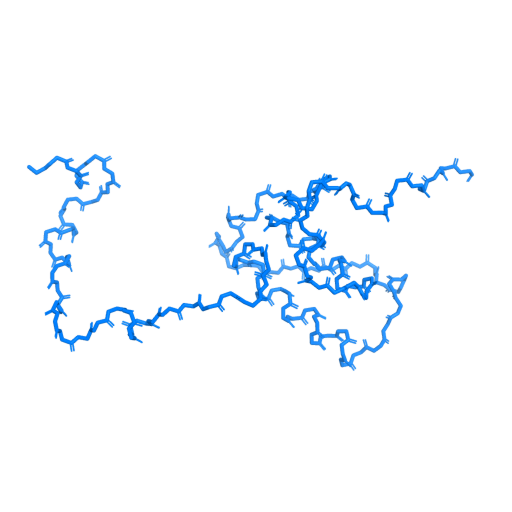0 1.00 94.94 108 THR A O 1
ATOM 845 N N . LEU A 1 109 ? -8.684 10.618 4.167 1.00 94.75 109 LEU A N 1
ATOM 846 C CA . LEU A 1 109 ? -7.458 11.387 4.425 1.00 94.75 109 LEU A CA 1
ATOM 847 C C . LEU A 1 109 ? -7.313 11.833 5.888 1.00 94.75 109 LEU A C 1
ATOM 849 O O . LEU A 1 109 ? -6.201 11.815 6.412 1.00 94.75 109 LEU A O 1
ATOM 853 N N . ASP A 1 110 ? -8.418 12.188 6.546 1.00 93.69 110 ASP A N 1
ATOM 854 C CA . ASP A 1 110 ? -8.415 12.699 7.921 1.00 93.69 110 ASP A CA 1
ATOM 855 C C . ASP A 1 110 ? -7.929 11.666 8.945 1.00 93.69 110 ASP A C 1
ATOM 857 O O . ASP A 1 110 ? -7.276 12.033 9.928 1.00 93.69 110 ASP A O 1
ATOM 861 N N . ALA A 1 111 ? -8.177 10.378 8.684 1.00 93.62 111 ALA A N 1
ATOM 862 C CA . ALA A 1 111 ? -7.705 9.281 9.522 1.00 93.62 111 ALA A CA 1
ATOM 863 C C . ALA A 1 111 ? -6.177 9.099 9.454 1.00 93.62 111 ALA A C 1
ATOM 865 O O . ALA A 1 111 ? -5.582 8.543 10.369 1.00 93.62 111 ALA A O 1
ATOM 866 N N . PHE A 1 112 ? -5.513 9.618 8.417 1.00 96.19 112 PHE A N 1
ATOM 867 C CA . PHE A 1 112 ? -4.081 9.411 8.175 1.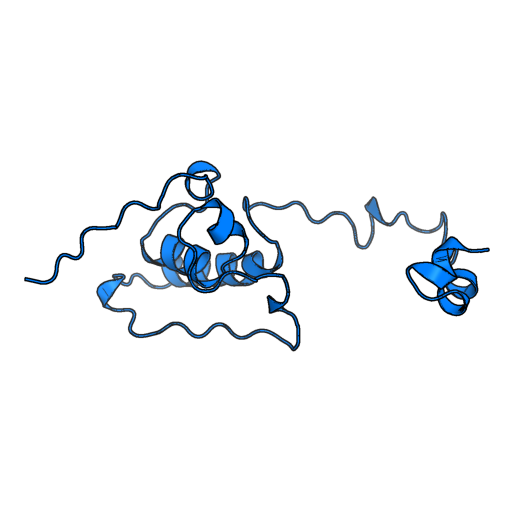00 96.19 112 PHE A CA 1
ATOM 868 C C . PHE A 1 112 ? -3.273 10.707 8.308 1.00 96.19 112 PHE A C 1
ATOM 870 O O . PHE A 1 112 ? -2.449 11.044 7.449 1.00 96.19 112 PHE A O 1
ATOM 877 N N . THR A 1 113 ? -3.539 11.466 9.371 1.00 93.50 113 THR A N 1
ATOM 878 C CA . THR A 1 113 ? -2.865 12.736 9.690 1.00 93.50 113 THR A CA 1
ATOM 879 C C . THR A 1 113 ? -1.947 12.605 10.909 1.00 93.50 113 THR A C 1
ATOM 881 O O . THR A 1 113 ? -1.966 11.601 11.614 1.00 93.50 113 THR A O 1
ATOM 884 N N . LYS A 1 114 ? -1.165 13.651 11.214 1.00 85.69 114 LYS A N 1
ATOM 885 C CA . LYS A 1 114 ? -0.309 13.723 12.420 1.00 85.69 114 LYS A CA 1
ATOM 886 C C . LYS A 1 114 ? -1.070 13.664 13.743 1.00 85.69 114 LYS A C 1
ATOM 888 O O . LYS A 1 114 ? -0.453 13.554 14.802 1.00 85.69 114 LYS A O 1
ATOM 893 N N . LYS A 1 115 ? -2.396 13.814 13.713 1.00 81.19 115 LYS A N 1
ATOM 894 C CA . LYS A 1 115 ? -3.213 13.745 14.922 1.00 81.19 115 LYS A CA 1
ATOM 895 C C . LYS A 1 115 ? -3.097 12.338 15.498 1.00 81.19 115 LYS A C 1
ATOM 897 O O . LYS A 1 115 ? -3.167 11.352 14.767 1.00 81.19 115 LYS A O 1
ATOM 902 N N . LYS A 1 116 ? -2.932 12.253 16.817 1.00 70.88 116 LYS A N 1
ATOM 903 C CA . LYS A 1 116 ? -3.049 10.970 17.504 1.00 70.88 116 LYS A CA 1
ATOM 904 C C . LYS A 1 116 ? -4.465 10.432 17.273 1.00 70.88 116 LYS A C 1
ATOM 906 O O . LYS A 1 116 ? -5.413 11.218 17.396 1.00 70.88 116 LYS A O 1
ATOM 911 N N . PRO A 1 117 ? -4.626 9.142 16.944 1.00 63.25 117 PRO A N 1
ATOM 912 C CA . PRO A 1 117 ? -5.944 8.535 16.861 1.00 63.25 117 PRO A CA 1
ATOM 913 C C . PRO A 1 117 ? -6.683 8.735 18.191 1.00 63.25 117 PRO A C 1
ATOM 915 O O . PRO A 1 117 ? -6.070 8.686 19.261 1.00 63.25 117 PRO A O 1
ATOM 918 N N . PHE A 1 118 ? -7.989 8.997 18.127 1.00 55.06 118 PHE A N 1
ATOM 919 C CA . PHE A 1 118 ? -8.864 9.153 19.292 1.00 55.06 118 PHE A CA 1
ATOM 920 C C . PHE A 1 118 ? -8.974 7.821 20.061 1.00 55.06 118 PHE A C 1
ATOM 922 O O . PHE A 1 118 ? -9.949 7.106 19.912 1.00 55.06 118 PHE A O 1
ATOM 929 N N . HIS A 1 119 ? -7.959 7.455 20.845 1.00 51.88 119 HIS A N 1
ATOM 930 C CA . HIS A 1 119 ? -8.077 6.626 22.048 1.00 51.88 119 HIS A CA 1
ATOM 931 C C . HIS A 1 119 ? -6.721 6.531 22.762 1.00 51.88 119 HIS A C 1
ATOM 933 O O . HIS A 1 119 ? -5.912 5.639 22.534 1.00 51.88 119 HIS A O 1
ATOM 939 N N . GLN A 1 120 ? -6.494 7.457 23.694 1.00 43.03 120 GLN A N 1
ATOM 940 C CA . GLN A 1 120 ? -5.605 7.248 24.840 1.00 43.03 120 GLN A CA 1
ATOM 941 C C . GLN A 1 120 ? -6.415 7.457 26.124 1.00 43.03 120 GLN A C 1
ATOM 943 O O . GLN A 1 120 ? -6.120 8.344 26.911 1.00 43.03 120 GLN A O 1
ATOM 948 N N . THR A 1 121 ? -7.476 6.672 26.323 1.00 39.28 121 THR A N 1
ATOM 949 C CA . THR A 1 121 ? -8.161 6.567 27.624 1.00 39.28 121 THR A CA 1
ATOM 950 C C . THR A 1 121 ? -8.727 5.159 27.818 1.00 39.28 121 THR A C 1
ATOM 952 O O . THR A 1 121 ? -9.931 4.978 27.958 1.00 39.28 121 THR A O 1
ATOM 955 N N . CYS A 1 122 ? -7.866 4.145 27.843 1.00 40.69 122 CYS A N 1
ATOM 956 C CA . CYS A 1 122 ? -8.138 2.973 28.676 1.00 40.69 122 CYS A CA 1
ATOM 957 C C . CYS A 1 122 ? -7.260 3.121 29.919 1.00 40.69 122 CYS A C 1
ATOM 959 O O . CYS A 1 122 ? -6.167 2.567 30.013 1.00 40.69 122 CYS A O 1
ATOM 961 N N . GLY A 1 123 ? -7.715 3.984 30.832 1.00 35.31 123 GLY A N 1
ATOM 962 C CA . GLY A 1 123 ? -7.189 4.024 32.188 1.00 35.31 123 GLY A CA 1
ATOM 963 C C . GLY A 1 123 ? -7.514 2.695 32.855 1.00 35.31 123 GLY A C 1
ATOM 964 O O . GLY A 1 123 ? -8.667 2.275 32.855 1.00 35.31 123 GLY A O 1
ATOM 965 N N . HIS A 1 124 ? -6.483 2.028 33.362 1.00 39.53 124 HIS A N 1
ATOM 966 C CA . HIS A 1 124 ? -6.647 0.905 34.270 1.00 39.53 124 HIS A CA 1
ATOM 967 C C . HIS A 1 124 ? -7.322 1.430 35.542 1.00 39.53 124 HIS A C 1
ATOM 969 O O . HIS A 1 124 ? -6.769 2.307 36.212 1.00 39.53 124 HIS A O 1
ATOM 975 N N . GLY A 1 125 ? -8.515 0.917 35.826 1.00 33.00 125 GLY A N 1
ATOM 976 C CA . GLY A 1 125 ? -9.212 1.006 37.104 1.00 33.00 125 GLY A CA 1
ATOM 977 C C . GLY A 1 125 ? -9.585 -0.395 37.550 1.00 33.00 125 GLY A C 1
ATOM 978 O O . GLY A 1 125 ? -9.864 -1.221 36.651 1.00 33.00 125 GLY A O 1
#

Foldseek 3Di:
DVVCVVPHPPVCCVVPVCVCPPVDDVCVVVHDDDDPFPADPLLVVVLVVLLVVCVVDPDALVPDPDDDDDADVCSLVQLPADDDQALQNVSSHNNSSNVCVNNVHDRDPVSNDRDGPPDPPPDDD

Secondary structure (DSSP, 8-state):
--HHHHHS-HHHHHHHTTTTTTTS-TIIIII----SSSS-GGGHHHHHHHHHHHHHS---GGG---------TTTTTT---SS-SSTTGGGG-HHHHHHHHHTT----GGGGSSSPPS-------

pLDDT: mean 91.43, std 14.19, range [33.0, 98.69]

Radius of gyration: 20.04 Å; chains: 1; bounding box: 50×27×66 Å